Protein AF-A0A6B3H8G3-F1 (afdb_monomer_lite)

Foldseek 3Di:
DDDDDDDCVRPNDDVQVVVQVVCQVPDDDDDDDTDDDDDDQLVVQVVVLVVVCVVPVDNDDDDDPPDDRD

Radius of gyration: 15.24 Å; chains: 1; bounding box: 34×31×41 Å

Structure (mmCIF, N/CA/C/O backbone):
data_AF-A0A6B3H8G3-F1
#
_entry.id   AF-A0A6B3H8G3-F1
#
loop_
_atom_site.group_PDB
_atom_site.id
_atom_site.type_symbol
_atom_site.label_atom_id
_atom_site.label_alt_id
_atom_site.label_comp_id
_atom_site.label_asym_id
_atom_site.label_entity_id
_atom_site.label_seq_id
_atom_site.pdbx_PDB_ins_code
_atom_site.Cartn_x
_atom_site.Cartn_y
_atom_site.Cartn_z
_atom_site.occupancy
_atom_site.B_iso_or_equiv
_atom_site.auth_seq_id
_atom_site.auth_comp_id
_atom_site.auth_asym_id
_atom_site.auth_atom_id
_atom_site.pdbx_PDB_model_num
ATOM 1 N N . ALA A 1 1 ? 18.543 1.571 -24.913 1.00 68.81 1 ALA A N 1
ATOM 2 C CA . ALA A 1 1 ? 18.761 0.940 -23.601 1.00 68.81 1 ALA A CA 1
ATOM 3 C C . ALA A 1 1 ? 17.425 0.967 -22.896 1.00 68.81 1 ALA A C 1
ATOM 5 O O . ALA A 1 1 ? 16.839 2.042 -22.829 1.00 68.81 1 ALA A O 1
ATOM 6 N N . ASP A 1 2 ? 16.927 -0.189 -22.473 1.00 83.12 2 ASP A N 1
ATOM 7 C CA . ASP A 1 2 ? 15.614 -0.280 -21.840 1.00 83.12 2 ASP A CA 1
ATOM 8 C C . ASP A 1 2 ? 15.706 0.171 -20.382 1.00 83.12 2 ASP A C 1
ATOM 10 O O . ASP A 1 2 ? 16.714 -0.059 -19.706 1.00 83.12 2 ASP A O 1
ATOM 14 N N . PHE A 1 3 ? 14.664 0.849 -19.906 1.00 84.88 3 PHE A N 1
ATOM 15 C CA . PHE A 1 3 ? 14.535 1.177 -18.493 1.00 84.88 3 PHE A CA 1
ATOM 16 C C . PHE A 1 3 ? 14.453 -0.121 -17.678 1.00 84.88 3 PHE A C 1
ATOM 18 O O . PHE A 1 3 ? 13.733 -1.045 -18.050 1.00 84.88 3 PHE A O 1
ATOM 25 N N . THR A 1 4 ? 15.207 -0.198 -16.579 1.00 87.88 4 THR A N 1
ATOM 26 C CA . THR A 1 4 ? 15.246 -1.387 -15.714 1.00 87.88 4 THR A CA 1
ATOM 27 C C . THR A 1 4 ? 14.692 -1.067 -14.327 1.00 87.88 4 THR A C 1
ATOM 29 O O . THR A 1 4 ? 13.495 -0.848 -14.178 1.00 87.88 4 THR A O 1
ATOM 32 N N . HIS A 1 5 ? 15.535 -1.042 -13.296 1.00 94.44 5 HIS A N 1
ATOM 33 C CA . HIS A 1 5 ? 15.126 -0.852 -11.912 1.00 94.44 5 HIS A CA 1
ATOM 34 C C . HIS A 1 5 ? 16.088 0.092 -11.201 1.00 94.44 5 HIS A C 1
ATOM 36 O O . HIS A 1 5 ? 17.287 -0.169 -11.128 1.00 94.44 5 HIS A O 1
ATOM 42 N N . THR A 1 6 ? 15.550 1.163 -10.628 1.00 96.12 6 THR A N 1
ATOM 43 C CA . THR A 1 6 ? 16.334 2.168 -9.899 1.00 96.12 6 THR A CA 1
ATOM 44 C C . THR A 1 6 ? 15.975 2.262 -8.417 1.00 96.12 6 THR A C 1
ATOM 46 O O . THR A 1 6 ? 16.520 3.119 -7.730 1.00 96.12 6 THR A O 1
ATOM 49 N N . CYS A 1 7 ? 15.092 1.380 -7.921 1.00 96.38 7 CYS A N 1
ATOM 50 C CA . CYS A 1 7 ? 14.430 1.472 -6.616 1.00 96.38 7 CYS A CA 1
ATOM 51 C C . CYS A 1 7 ? 13.762 2.841 -6.406 1.00 96.38 7 CYS A C 1
ATOM 53 O O . CYS A 1 7 ? 14.427 3.850 -6.187 1.00 96.38 7 CYS A O 1
ATOM 55 N N . PHE A 1 8 ? 12.427 2.893 -6.413 1.00 97.62 8 PHE A N 1
ATOM 56 C CA . PHE A 1 8 ? 11.709 4.175 -6.382 1.00 97.62 8 PHE A CA 1
ATOM 57 C C . PHE A 1 8 ? 12.067 5.055 -5.169 1.00 97.62 8 PHE A C 1
ATOM 59 O O . PHE A 1 8 ? 12.116 6.275 -5.282 1.00 97.62 8 PHE A O 1
ATOM 66 N N . MET A 1 9 ? 12.390 4.442 -4.024 1.00 97.44 9 MET A N 1
ATOM 67 C CA . MET A 1 9 ? 12.814 5.161 -2.815 1.00 97.44 9 MET A CA 1
ATOM 68 C C . MET A 1 9 ? 14.222 5.776 -2.909 1.00 97.44 9 MET A C 1
ATOM 70 O O . MET A 1 9 ? 14.571 6.597 -2.066 1.00 97.44 9 MET A O 1
ATOM 74 N N . VAL A 1 10 ? 15.036 5.374 -3.890 1.00 97.88 10 VAL A N 1
ATOM 75 C CA . VAL A 1 10 ? 16.411 5.861 -4.102 1.00 97.88 10 VAL A CA 1
ATOM 76 C C . VAL A 1 10 ? 16.470 6.806 -5.294 1.00 97.88 10 VAL A C 1
ATOM 78 O O . VAL A 1 10 ? 16.972 7.921 -5.182 1.00 97.88 10 VAL A O 1
ATOM 81 N N . THR A 1 11 ? 15.972 6.374 -6.451 1.00 96.94 11 THR A N 1
ATOM 82 C CA . THR A 1 11 ? 15.906 7.199 -7.660 1.00 96.94 11 THR A CA 1
ATOM 83 C C . THR A 1 11 ? 14.519 7.037 -8.278 1.00 96.94 11 THR A C 1
ATOM 85 O O . THR A 1 11 ? 14.240 5.997 -8.888 1.00 96.94 11 THR A O 1
ATOM 88 N N . PRO A 1 12 ? 13.629 8.029 -8.086 1.00 96.25 12 PRO A N 1
ATOM 89 C CA . PRO A 1 12 ? 12.246 7.948 -8.529 1.00 96.25 12 PRO A CA 1
ATOM 90 C C . PRO A 1 12 ? 12.141 8.020 -10.054 1.00 96.25 12 PRO A C 1
ATOM 92 O O . PRO A 1 12 ? 13.033 8.522 -10.737 1.00 96.25 12 PRO A O 1
ATOM 95 N N . TYR A 1 13 ? 11.025 7.525 -10.579 1.00 96.31 13 TYR A N 1
ATOM 96 C CA . TYR A 1 13 ? 10.708 7.516 -12.004 1.00 96.31 13 TYR A CA 1
ATOM 97 C C . TYR A 1 13 ? 9.206 7.733 -12.210 1.00 96.31 13 TYR A C 1
ATOM 99 O O . TYR A 1 13 ? 8.396 7.352 -11.363 1.00 96.31 13 TYR A O 1
ATOM 107 N N . GLU A 1 14 ? 8.854 8.349 -13.338 1.00 96.50 14 GLU A N 1
ATOM 108 C CA . GLU A 1 14 ? 7.503 8.842 -13.646 1.00 96.50 14 GLU A CA 1
ATOM 109 C C . GLU A 1 14 ? 6.439 7.740 -13.607 1.00 96.50 14 GLU A C 1
ATOM 111 O O . GLU A 1 14 ? 5.426 7.898 -12.932 1.00 96.50 14 GLU A O 1
ATOM 116 N N . GLY A 1 15 ? 6.725 6.570 -14.188 1.00 96.75 15 GLY A N 1
ATOM 117 C CA . GLY A 1 15 ? 5.766 5.461 -14.243 1.00 96.75 15 GLY A CA 1
ATOM 118 C C . GLY A 1 15 ? 5.251 4.980 -12.879 1.00 96.75 15 GLY A C 1
ATOM 119 O O . GLY A 1 15 ? 4.131 4.489 -12.783 1.00 96.75 15 GLY A O 1
ATOM 120 N N . TYR A 1 16 ? 6.014 5.148 -11.791 1.00 97.94 16 TYR A N 1
ATOM 121 C CA . TYR A 1 16 ? 5.505 4.841 -10.448 1.00 97.94 16 TYR A CA 1
ATOM 122 C C . TYR A 1 16 ? 4.379 5.809 -10.047 1.00 97.94 16 TYR A C 1
ATOM 124 O O . TYR A 1 16 ? 3.379 5.395 -9.456 1.00 97.94 16 TYR A O 1
ATOM 132 N N . VAL A 1 17 ? 4.548 7.100 -10.350 1.00 98.31 17 VAL A N 1
ATOM 133 C CA . VAL A 1 17 ? 3.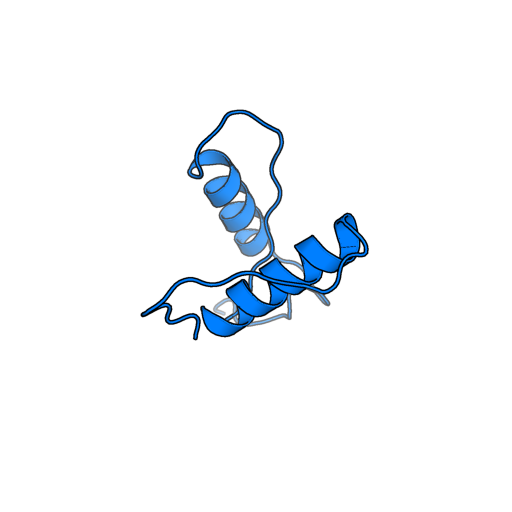585 8.160 -10.023 1.00 98.31 17 VAL A CA 1
ATOM 134 C C . VAL A 1 17 ? 2.342 8.026 -10.895 1.00 98.31 17 VAL A C 1
ATOM 136 O O . VAL A 1 17 ? 1.243 8.028 -10.351 1.00 98.31 17 VAL A O 1
ATOM 139 N N . GLU A 1 18 ? 2.508 7.785 -12.196 1.00 98.50 18 GLU A N 1
ATOM 140 C CA . GLU A 1 18 ? 1.394 7.570 -13.129 1.00 98.50 18 GLU A CA 1
ATOM 141 C C . GLU A 1 18 ? 0.488 6.413 -12.679 1.00 98.50 18 GLU A C 1
ATOM 143 O O . GLU A 1 18 ? -0.734 6.549 -12.626 1.00 98.50 18 GLU A O 1
ATOM 148 N N . VAL A 1 19 ? 1.074 5.280 -12.269 1.00 98.56 19 VAL A N 1
ATOM 149 C CA . VAL A 1 19 ? 0.301 4.153 -11.718 1.00 98.56 19 VAL A CA 1
ATOM 150 C C . VAL A 1 19 ? -0.419 4.560 -10.430 1.00 98.56 19 VAL A C 1
ATOM 152 O O . VAL A 1 19 ? -1.579 4.201 -10.222 1.00 98.56 19 VAL A O 1
ATOM 155 N N . CYS A 1 20 ? 0.237 5.322 -9.551 1.00 98.69 20 CYS A N 1
ATOM 156 C CA . CYS A 1 20 ? -0.389 5.804 -8.320 1.00 98.69 20 CYS A CA 1
ATOM 157 C C . CYS A 1 20 ? -1.595 6.719 -8.584 1.00 98.69 20 CYS A C 1
ATOM 159 O O . CYS A 1 20 ? -2.593 6.606 -7.867 1.00 98.69 20 CYS A O 1
ATOM 161 N N . GLU A 1 21 ? -1.507 7.592 -9.587 1.00 98.69 21 GLU A N 1
ATOM 162 C CA . GLU A 1 21 ? -2.576 8.501 -10.015 1.00 98.69 21 GLU A CA 1
ATOM 163 C C . GLU A 1 21 ? -3.747 7.734 -10.631 1.00 98.69 21 GLU A C 1
ATOM 165 O O . GLU A 1 21 ? -4.890 7.918 -10.212 1.00 98.69 21 GLU A O 1
ATOM 170 N N . GLN A 1 22 ? -3.468 6.783 -11.526 1.00 98.75 22 GLN A N 1
ATOM 171 C CA . GLN A 1 22 ? -4.496 5.913 -12.103 1.00 98.75 22 GLN A CA 1
ATOM 172 C C . GLN A 1 22 ? -5.242 5.114 -11.027 1.00 98.75 22 GLN A C 1
ATOM 174 O O . GLN A 1 22 ? -6.466 5.006 -11.067 1.00 98.75 22 GLN A O 1
ATOM 179 N N . LEU A 1 23 ? -4.535 4.588 -10.021 1.00 98.75 23 LEU A N 1
ATOM 180 C CA . LEU A 1 23 ? -5.168 3.913 -8.884 1.00 98.75 23 LEU A CA 1
ATOM 181 C C . LEU A 1 23 ? -6.060 4.863 -8.070 1.00 98.75 23 LEU A C 1
ATOM 183 O O . LEU A 1 23 ? -7.136 4.462 -7.617 1.00 98.75 23 LEU A O 1
ATOM 187 N N . ALA A 1 24 ? -5.642 6.116 -7.878 1.00 98.25 24 ALA A N 1
ATOM 188 C CA . ALA A 1 24 ? -6.446 7.108 -7.173 1.00 98.25 24 ALA A CA 1
ATOM 189 C C . ALA A 1 24 ? -7.732 7.454 -7.942 1.00 98.25 24 ALA A C 1
ATOM 191 O O . ALA A 1 24 ? -8.767 7.657 -7.310 1.00 98.25 24 ALA A O 1
ATOM 192 N N . GLU A 1 25 ? -7.702 7.465 -9.274 1.00 98.19 25 GLU A N 1
ATOM 193 C CA . GLU A 1 25 ? -8.888 7.722 -10.097 1.00 98.19 25 GLU A CA 1
ATOM 194 C C . GLU A 1 25 ? -9.830 6.510 -10.188 1.00 98.19 25 GLU A C 1
ATOM 196 O O . GLU A 1 25 ? -11.040 6.653 -10.034 1.00 98.19 25 GLU A O 1
ATOM 201 N N . LEU A 1 26 ? -9.290 5.300 -10.363 1.00 98.62 26 LEU A N 1
ATOM 202 C CA . LEU A 1 26 ? -10.087 4.085 -10.581 1.00 98.62 26 LEU A CA 1
ATOM 203 C C . LEU A 1 26 ? -10.743 3.522 -9.312 1.00 98.62 26 LEU A C 1
ATOM 205 O O . LEU A 1 26 ? -11.749 2.814 -9.392 1.00 98.62 26 LEU A O 1
ATOM 209 N N . THR A 1 27 ? -10.160 3.762 -8.137 1.00 98.50 27 THR A N 1
ATOM 210 C CA . THR A 1 27 ? -10.689 3.211 -6.879 1.00 98.50 27 THR A CA 1
ATOM 211 C C . THR A 1 27 ? -11.961 3.944 -6.430 1.00 98.50 27 THR A C 1
ATOM 213 O O . THR A 1 27 ? -12.047 5.159 -6.592 1.00 98.50 27 THR A O 1
ATOM 216 N N . PRO A 1 28 ? -12.946 3.263 -5.812 1.00 98.56 28 PRO A N 1
ATOM 217 C CA . PRO A 1 28 ? -14.220 3.889 -5.446 1.00 98.56 28 PRO A CA 1
ATOM 218 C C . PRO A 1 28 ? -14.110 5.106 -4.505 1.00 98.56 28 PRO A C 1
ATOM 220 O O . PRO A 1 28 ? -13.281 5.132 -3.592 1.00 98.56 28 PRO A O 1
ATOM 223 N N . GLY A 1 29 ? -15.028 6.066 -4.672 1.00 97.94 29 GLY A N 1
ATOM 224 C CA . GLY A 1 29 ? -15.228 7.233 -3.800 1.00 97.94 29 GLY A CA 1
ATOM 225 C C . GLY A 1 29 ? -14.448 8.493 -4.205 1.00 97.94 29 GLY A C 1
ATOM 226 O O . GLY A 1 29 ? -13.346 8.400 -4.740 1.00 97.94 29 GLY A O 1
ATOM 227 N N . ASP A 1 30 ? -14.999 9.667 -3.868 1.00 97.56 30 ASP A N 1
ATOM 228 C CA . ASP A 1 30 ? -14.520 10.992 -4.327 1.00 97.56 30 ASP A CA 1
ATOM 229 C C . ASP A 1 30 ? -13.619 11.730 -3.315 1.00 97.56 30 ASP A C 1
ATOM 231 O O . ASP A 1 30 ? -13.351 12.925 -3.430 1.00 97.56 30 ASP A O 1
ATOM 235 N N . HIS A 1 31 ? -13.178 11.041 -2.263 1.00 98.12 31 HIS A N 1
ATOM 236 C CA . HIS A 1 31 ? -12.286 11.622 -1.261 1.00 98.12 31 HIS A CA 1
ATOM 237 C C . HIS A 1 31 ? -10.836 11.665 -1.765 1.00 98.12 31 HIS A C 1
ATOM 239 O O . HIS A 1 31 ? -10.448 10.932 -2.675 1.00 98.12 31 HIS A O 1
ATOM 245 N N . ALA A 1 32 ? -10.004 12.502 -1.138 1.00 98.12 32 ALA A N 1
ATOM 246 C CA . ALA A 1 32 ? -8.578 12.565 -1.453 1.00 98.12 32 ALA A CA 1
ATOM 247 C C . ALA A 1 32 ? -7.879 11.234 -1.115 1.00 98.12 32 ALA A C 1
ATOM 249 O O . ALA A 1 32 ? -7.959 10.757 0.020 1.00 98.12 32 ALA A O 1
ATOM 250 N N . LYS A 1 33 ? -7.164 10.659 -2.090 1.00 98.56 33 LYS A N 1
ATOM 251 C CA . LYS A 1 33 ? -6.514 9.340 -2.004 1.00 98.56 33 LYS A CA 1
ATOM 252 C C . LYS A 1 33 ? -5.021 9.428 -2.331 1.00 98.56 33 LYS A C 1
ATOM 254 O O . LYS A 1 33 ? -4.571 10.355 -2.998 1.00 98.56 33 LYS A O 1
ATOM 259 N N . LYS A 1 34 ? -4.247 8.464 -1.823 1.00 98.38 34 LYS A N 1
ATOM 260 C CA . LYS A 1 34 ? -2.813 8.273 -2.097 1.00 98.38 34 LYS A CA 1
ATOM 261 C C . LYS A 1 34 ? -2.518 6.780 -2.220 1.00 98.38 34 LYS A C 1
ATOM 263 O O . LYS A 1 34 ? -3.190 5.979 -1.574 1.00 98.38 34 LYS A O 1
ATOM 268 N N . SER A 1 35 ? -1.477 6.440 -2.974 1.00 98.50 35 SER A N 1
ATOM 269 C CA . SER A 1 35 ? -1.083 5.058 -3.273 1.00 98.50 35 SER A CA 1
ATOM 270 C C . SER A 1 35 ? 0.381 4.802 -2.898 1.00 98.50 35 SER A C 1
ATOM 272 O O . SER A 1 35 ? 1.197 5.723 -2.852 1.00 98.50 35 SER A O 1
ATOM 274 N N . ALA A 1 36 ? 0.710 3.541 -2.625 1.00 98.56 36 ALA A N 1
ATOM 275 C CA . ALA A 1 36 ? 2.074 3.037 -2.480 1.00 98.56 36 ALA A CA 1
ATOM 276 C C . ALA A 1 36 ? 2.154 1.669 -3.171 1.00 98.56 36 ALA A C 1
ATOM 278 O O . ALA A 1 36 ? 1.215 0.881 -3.051 1.00 98.56 36 ALA A O 1
ATOM 279 N N . LEU A 1 37 ? 3.237 1.404 -3.907 1.00 98.62 37 LEU A N 1
ATOM 280 C CA . LEU A 1 37 ? 3.397 0.191 -4.708 1.00 98.62 37 LEU A CA 1
ATOM 281 C C . LEU A 1 37 ? 4.348 -0.793 -4.019 1.00 98.62 37 LEU A C 1
ATOM 283 O O . LEU A 1 37 ? 5.372 -0.405 -3.455 1.00 98.62 37 LEU A O 1
ATOM 287 N N . PHE A 1 38 ? 3.994 -2.072 -4.101 1.00 98.56 38 PHE A N 1
ATOM 288 C CA . PHE A 1 38 ? 4.732 -3.216 -3.559 1.00 98.56 38 PHE A CA 1
ATOM 289 C C . PHE A 1 38 ? 4.757 -4.336 -4.612 1.00 98.56 38 PHE A C 1
ATOM 291 O O . PHE A 1 38 ? 4.155 -4.185 -5.675 1.00 98.56 38 PHE A O 1
ATOM 298 N N . ASN A 1 39 ? 5.451 -5.447 -4.354 1.00 98.12 39 ASN A N 1
ATOM 299 C CA . ASN A 1 39 ? 5.679 -6.470 -5.381 1.00 98.12 39 ASN A CA 1
ATOM 300 C C . ASN A 1 39 ? 4.580 -7.543 -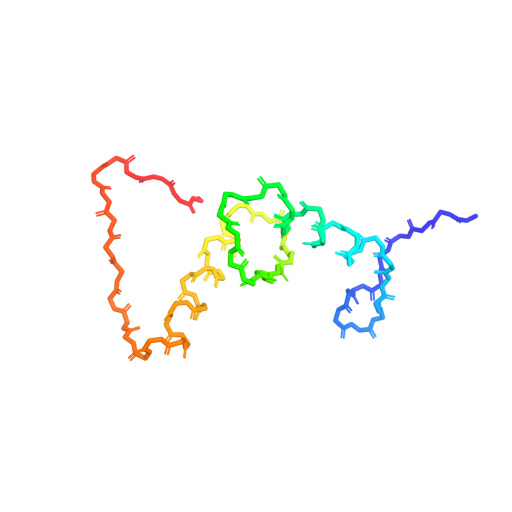5.401 1.00 98.12 39 ASN A C 1
ATOM 302 O O . ASN A 1 39 ? 4.200 -8.027 -6.463 1.00 98.12 39 ASN A O 1
ATOM 306 N N . SER A 1 40 ? 4.073 -7.928 -4.230 1.00 98.69 40 SER A N 1
ATOM 307 C CA . SER A 1 40 ? 3.116 -9.023 -4.054 1.00 98.69 40 SER A CA 1
ATOM 308 C C . SER A 1 40 ? 1.835 -8.585 -3.344 1.00 98.69 40 SER A C 1
ATOM 310 O O . SER A 1 40 ? 1.792 -7.576 -2.636 1.00 98.69 40 SER A O 1
ATOM 312 N N . GLY A 1 41 ? 0.781 -9.396 -3.491 1.00 98.19 41 GLY A N 1
ATOM 313 C CA . GLY A 1 41 ? -0.472 -9.198 -2.758 1.00 98.19 41 GLY A CA 1
ATOM 314 C C . GLY A 1 41 ? -0.289 -9.276 -1.238 1.00 98.19 41 GLY A C 1
ATOM 315 O O . GLY A 1 41 ? -0.848 -8.451 -0.519 1.00 98.19 41 GLY A O 1
ATOM 316 N N . ALA A 1 42 ? 0.550 -10.199 -0.755 1.00 98.69 42 ALA A N 1
ATOM 317 C CA . ALA A 1 42 ? 0.876 -10.323 0.667 1.00 98.69 42 ALA A CA 1
ATOM 318 C C . ALA A 1 42 ? 1.551 -9.048 1.208 1.00 98.69 42 ALA A C 1
ATOM 320 O O . ALA A 1 42 ? 1.109 -8.498 2.215 1.00 98.69 42 ALA A O 1
ATOM 321 N N . GLU A 1 43 ? 2.550 -8.503 0.500 1.00 98.81 43 GLU A N 1
ATOM 322 C CA . GLU A 1 43 ? 3.187 -7.232 0.885 1.00 98.81 43 GLU A CA 1
ATOM 323 C C . GLU A 1 43 ? 2.193 -6.063 0.886 1.00 98.81 43 GLU A C 1
ATOM 325 O O . GLU A 1 43 ? 2.266 -5.190 1.757 1.00 98.81 43 GLU A O 1
ATOM 330 N N . ALA A 1 44 ? 1.253 -6.028 -0.064 1.00 98.81 44 ALA A N 1
ATOM 331 C CA . ALA A 1 44 ? 0.211 -5.006 -0.090 1.00 98.81 44 ALA A CA 1
ATOM 332 C C . ALA A 1 44 ? -0.693 -5.091 1.155 1.00 98.81 44 ALA A C 1
ATOM 334 O O . ALA A 1 44 ? -0.941 -4.066 1.798 1.00 98.81 44 ALA A O 1
ATOM 335 N N . VAL A 1 45 ? -1.125 -6.295 1.554 1.00 98.81 45 VAL A N 1
ATOM 336 C CA . VAL A 1 45 ? -1.924 -6.498 2.777 1.00 98.81 45 VAL A CA 1
ATOM 337 C C . VAL A 1 45 ? -1.126 -6.146 4.034 1.00 98.81 45 VAL A C 1
ATOM 339 O O . VAL A 1 45 ? -1.636 -5.435 4.905 1.00 98.81 45 VAL A O 1
ATOM 342 N N . GLU A 1 46 ? 0.135 -6.573 4.133 1.00 98.81 46 GLU A N 1
ATOM 343 C CA . GLU A 1 46 ? 0.999 -6.217 5.263 1.00 98.81 46 GLU A CA 1
ATOM 344 C C . GLU A 1 46 ? 1.129 -4.697 5.418 1.00 98.81 46 GLU A C 1
ATOM 346 O O . GLU A 1 46 ? 1.019 -4.161 6.528 1.00 98.81 46 GLU A O 1
ATOM 351 N N . ASN A 1 47 ? 1.319 -3.972 4.311 1.00 98.81 47 ASN A N 1
ATOM 352 C CA . ASN A 1 47 ? 1.427 -2.517 4.348 1.00 98.81 47 ASN A CA 1
ATOM 353 C C . ASN A 1 47 ? 0.087 -1.827 4.626 1.00 98.81 47 ASN A C 1
ATOM 355 O O . ASN A 1 47 ? 0.082 -0.827 5.345 1.00 98.81 47 ASN A O 1
ATOM 359 N N . ALA A 1 48 ? -1.045 -2.381 4.184 1.00 98.81 48 ALA A N 1
ATOM 360 C CA . ALA A 1 48 ? -2.366 -1.893 4.583 1.00 98.81 48 ALA A CA 1
ATOM 361 C C . ALA A 1 48 ? -2.557 -1.973 6.110 1.00 98.81 48 ALA A C 1
ATOM 363 O O . ALA A 1 48 ? -2.950 -0.989 6.743 1.00 98.81 48 ALA A O 1
ATOM 364 N N . VAL A 1 49 ? -2.182 -3.100 6.732 1.00 98.75 49 VAL A N 1
ATOM 365 C CA . VAL A 1 49 ? -2.207 -3.255 8.198 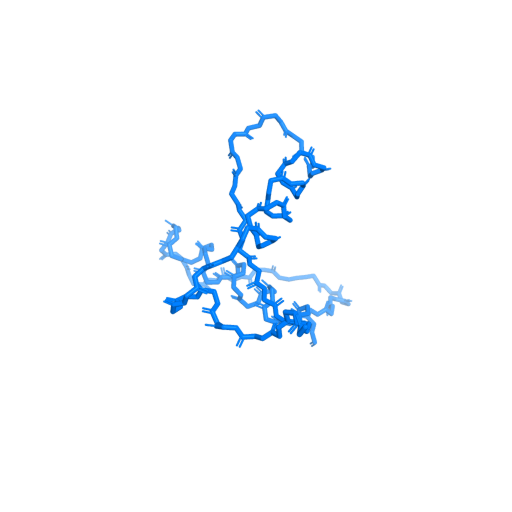1.00 98.75 49 VAL A CA 1
ATOM 366 C C . VAL A 1 49 ? -1.239 -2.279 8.874 1.00 98.75 49 VAL A C 1
ATOM 368 O O . VAL A 1 49 ? -1.606 -1.642 9.864 1.00 98.75 49 VAL A O 1
ATOM 371 N N . LYS A 1 50 ? -0.019 -2.102 8.346 1.00 98.81 50 LYS A N 1
ATOM 372 C CA . LYS A 1 50 ? 0.950 -1.125 8.880 1.00 98.81 50 LYS A CA 1
ATOM 373 C C . LYS A 1 50 ? 0.398 0.300 8.852 1.00 98.81 50 LYS A C 1
ATOM 375 O O . LYS A 1 50 ? 0.515 0.997 9.858 1.00 98.81 50 LYS A O 1
ATOM 380 N N . ILE A 1 51 ? -0.235 0.719 7.756 1.00 98.81 51 ILE A N 1
ATOM 381 C CA . ILE A 1 51 ? -0.843 2.051 7.620 1.00 98.81 51 ILE A CA 1
ATOM 382 C C . ILE A 1 51 ? -2.000 2.218 8.613 1.00 98.81 51 ILE A C 1
ATOM 384 O O . ILE A 1 51 ? -2.034 3.207 9.347 1.00 98.81 51 ILE A O 1
ATOM 388 N N . ALA A 1 52 ? -2.901 1.233 8.713 1.00 98.75 52 ALA A N 1
ATOM 389 C CA . ALA A 1 52 ? -4.022 1.274 9.652 1.00 98.75 52 ALA A CA 1
ATOM 390 C C . ALA A 1 52 ? -3.550 1.395 11.112 1.00 98.75 52 ALA A C 1
ATOM 392 O O . ALA A 1 52 ? -4.057 2.228 11.869 1.00 98.75 52 ALA A O 1
ATOM 393 N N . ARG A 1 53 ? -2.532 0.621 11.510 1.00 98.75 53 ARG A N 1
ATOM 394 C CA . ARG A 1 53 ? -1.921 0.702 12.848 1.00 98.75 53 ARG A CA 1
ATOM 395 C C . ARG A 1 53 ? -1.210 2.034 13.073 1.00 98.75 53 ARG A C 1
ATOM 397 O O . ARG A 1 53 ? -1.372 2.646 14.127 1.00 98.75 53 ARG A O 1
ATOM 404 N N . ALA A 1 54 ? -0.449 2.509 12.086 1.00 98.69 54 ALA A N 1
ATOM 405 C CA . ALA A 1 54 ? 0.269 3.777 12.173 1.00 98.69 54 ALA A CA 1
ATOM 406 C C . ALA A 1 54 ? -0.686 4.966 12.345 1.00 98.69 54 ALA A C 1
ATOM 408 O O . ALA A 1 54 ? -0.386 5.860 13.139 1.00 98.69 54 ALA A O 1
ATOM 409 N N . TYR A 1 55 ? -1.830 4.950 11.658 1.00 98.69 55 TYR A N 1
ATOM 410 C CA . TYR A 1 55 ? -2.859 5.984 11.755 1.00 98.69 55 TYR A CA 1
ATOM 411 C C . TYR A 1 55 ? -3.652 5.899 13.067 1.00 98.69 55 TYR A C 1
ATOM 413 O O . TYR A 1 55 ? -3.760 6.884 13.791 1.00 98.69 55 TYR A O 1
ATOM 421 N N . THR A 1 56 ? -4.171 4.716 13.410 1.00 98.62 56 THR A N 1
ATOM 422 C CA . THR A 1 56 ? -5.108 4.549 14.540 1.00 98.62 56 THR A CA 1
ATOM 423 C C . THR A 1 56 ? -4.441 4.341 15.900 1.00 98.62 56 THR A C 1
ATOM 425 O O . THR A 1 56 ? -5.105 4.483 16.925 1.00 98.62 56 THR A O 1
ATOM 428 N N . LYS A 1 57 ? -3.158 3.955 15.925 1.00 98.44 57 LYS A N 1
ATOM 429 C CA . LYS A 1 57 ? -2.409 3.507 17.118 1.00 98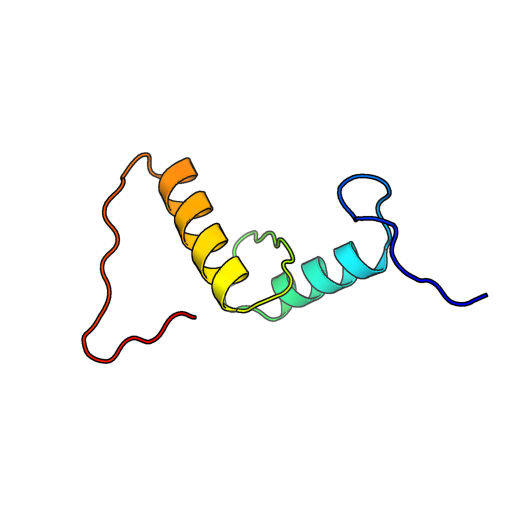.44 57 LYS A CA 1
ATOM 430 C C . LYS A 1 57 ? -3.008 2.284 17.826 1.00 98.44 57 LYS A C 1
ATOM 432 O O . LYS A 1 57 ? -2.692 2.017 18.982 1.00 98.44 57 LYS A O 1
ATOM 437 N N . ARG A 1 58 ? -3.852 1.515 17.135 1.00 98.62 58 ARG A N 1
ATOM 438 C CA . ARG A 1 58 ? -4.427 0.249 17.616 1.00 98.62 58 ARG A CA 1
ATOM 439 C C . ARG A 1 58 ? -3.700 -0.924 16.970 1.00 98.62 58 ARG A C 1
ATOM 441 O O . ARG A 1 58 ? -3.166 -0.781 15.877 1.00 98.62 58 ARG A O 1
ATOM 448 N N . THR A 1 59 ? -3.676 -2.078 17.631 1.00 98.19 59 THR A N 1
ATOM 449 C CA . THR A 1 59 ? -2.934 -3.264 17.160 1.00 98.19 59 THR A CA 1
ATOM 450 C C . THR A 1 59 ? -3.826 -4.360 16.584 1.00 98.19 59 THR A C 1
ATOM 452 O O . THR A 1 59 ? -3.392 -5.065 15.666 1.00 98.19 59 THR A O 1
ATOM 455 N N . ALA A 1 60 ? -5.048 -4.500 17.106 1.00 98.44 60 ALA A N 1
ATOM 456 C CA . ALA A 1 60 ? -5.988 -5.543 16.714 1.00 98.44 60 ALA A CA 1
ATOM 457 C C . ALA A 1 60 ? -6.446 -5.386 15.255 1.00 98.44 60 ALA A C 1
ATOM 459 O O . ALA A 1 60 ? -6.698 -4.274 14.790 1.00 98.44 60 ALA A O 1
ATOM 460 N N . VAL A 1 61 ? -6.569 -6.517 14.560 1.00 98.50 61 VAL A N 1
ATOM 461 C CA . VAL A 1 61 ? -7.097 -6.63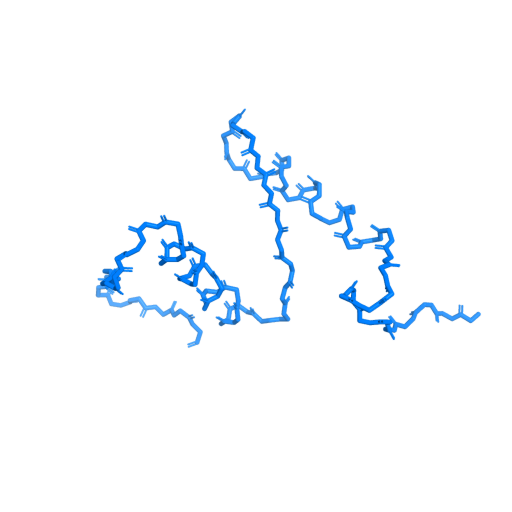9 13.196 1.00 98.50 61 VAL A CA 1
ATOM 462 C C . VAL A 1 61 ? -8.127 -7.761 13.221 1.00 98.50 61 VAL A C 1
ATOM 464 O O . VAL A 1 61 ? -7.858 -8.820 13.784 1.00 98.50 61 VAL A O 1
ATOM 467 N N . VAL A 1 62 ? -9.304 -7.516 12.652 1.00 98.25 62 VAL A N 1
ATOM 468 C CA . VAL A 1 62 ? -10.376 -8.512 12.549 1.00 98.25 62 VAL A CA 1
ATOM 469 C C . VAL A 1 62 ? -10.357 -9.086 11.139 1.00 98.25 62 VAL A C 1
ATOM 471 O O . VAL A 1 62 ? -10.274 -8.332 10.171 1.00 98.25 62 VAL A O 1
ATOM 474 N N . VAL A 1 63 ? -10.437 -10.409 11.040 1.00 98.44 63 VAL A N 1
ATOM 475 C CA . VAL A 1 63 ? -10.582 -11.154 9.784 1.00 98.44 63 VAL A CA 1
ATOM 476 C C . VAL A 1 63 ? -11.835 -12.023 9.860 1.00 98.44 63 VAL A C 1
ATOM 478 O O . VAL A 1 63 ? -12.386 -12.223 10.943 1.00 98.44 63 VAL A O 1
ATOM 481 N N . PHE A 1 64 ? -12.289 -12.515 8.713 1.00 98.44 64 PHE A N 1
ATOM 482 C CA . PHE A 1 64 ? -13.466 -13.374 8.609 1.00 98.44 64 PHE A CA 1
ATOM 483 C C . PHE A 1 64 ? -13.068 -14.835 8.397 1.00 98.44 64 PHE A C 1
ATOM 485 O O . PHE A 1 64 ? -11.978 -15.123 7.891 1.00 98.44 64 PHE A O 1
ATOM 492 N N . ASP A 1 65 ? -13.979 -15.745 8.745 1.00 98.00 65 ASP A N 1
ATOM 493 C CA . ASP A 1 65 ? -13.849 -17.160 8.403 1.00 98.00 65 ASP A CA 1
ATOM 494 C C . ASP A 1 65 ? -13.649 -17.325 6.892 1.00 98.00 65 ASP A C 1
ATOM 496 O O . ASP A 1 65 ? -14.238 -16.605 6.082 1.00 98.00 65 ASP A O 1
ATOM 500 N N . HIS A 1 66 ? -12.791 -18.275 6.520 1.00 97.69 66 HIS A N 1
ATOM 501 C CA . HIS A 1 66 ? -12.371 -18.529 5.137 1.00 97.69 66 HIS A CA 1
ATOM 502 C C . HIS A 1 66 ? -11.631 -17.363 4.443 1.00 97.69 66 HIS A C 1
ATOM 504 O O . HIS A 1 66 ? -11.473 -17.383 3.222 1.00 97.69 66 HIS A O 1
ATOM 510 N N . GLY A 1 67 ? -11.132 -16.371 5.190 1.00 96.88 67 GLY A N 1
ATOM 511 C CA . GLY A 1 67 ? -10.242 -15.338 4.655 1.00 96.88 67 GLY A CA 1
ATOM 512 C C . GLY A 1 67 ? -8.857 -15.882 4.272 1.00 96.88 67 GLY A C 1
ATOM 513 O O . GLY A 1 67 ? -8.235 -16.612 5.041 1.00 96.88 67 GLY A O 1
ATOM 514 N N . TYR A 1 68 ? -8.354 -15.487 3.099 1.00 97.81 68 TYR A N 1
ATOM 515 C CA . TYR A 1 68 ? -6.983 -15.730 2.634 1.00 97.81 68 TYR A CA 1
ATOM 516 C C . TYR A 1 68 ? -6.363 -14.393 2.220 1.00 97.81 68 TYR A C 1
ATOM 518 O O . TYR A 1 68 ? -6.975 -13.639 1.463 1.00 97.81 68 TYR A O 1
ATOM 526 N N . HIS A 1 69 ? -5.169 -14.077 2.718 1.00 98.12 69 HIS A N 1
ATOM 527 C CA . HIS A 1 69 ? -4.607 -12.724 2.616 1.00 98.12 69 HIS A CA 1
ATOM 528 C C . HIS A 1 69 ? -3.147 -12.682 2.155 1.00 98.12 69 HIS A C 1
ATOM 530 O O . HIS A 1 69 ? -2.450 -11.695 2.399 1.00 98.12 69 HIS A O 1
ATOM 536 N N . GLY A 1 70 ? -2.709 -13.729 1.458 1.00 89.12 70 GLY A N 1
ATOM 537 C CA . GLY A 1 70 ? -1.318 -13.906 1.053 1.00 89.12 70 GLY A CA 1
ATOM 538 C C . GLY A 1 70 ? -0.845 -15.303 1.365 1.00 89.12 70 GLY A C 1
ATOM 539 O O . GLY A 1 70 ? -1.014 -15.719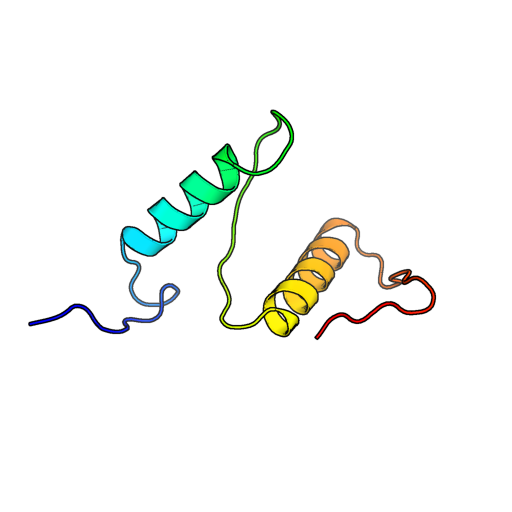 2.530 1.00 89.12 70 GLY A O 1
#

pLDDT: mean 97.03, std 4.49, range [68.81, 98.81]

Sequence (70 aa):
ADFTHTCFMVTPYEGYVEVCEQLAELTPGDHAKKSALFNSGAEAVENAVKIARAYTKRTAVVVFDHGYHG

Secondary structure (DSSP, 8-state):
------TTTTS--HHHHHHHHHHHHHSSSSS-------SSHHHHHHHHHHHHHHHH--------TT----